Protein AF-A0A166TUW9-F1 (afdb_monomer_lite)

Organism: NCBI:txid1759441

Foldseek 3Di:
DDDDDDDPDDDPPPDDPPPPVLPQLPFAWPVLPPDPPNDRFSPDPPATPVCVVVVHDTHGDDD

pLDDT: mean 72.71, std 14.07, range [43.97, 92.06]

Sequence (63 aa):
MLTAECHQSNPASSEPPSSRTPRRTVMACTFCRGRHIVLKCDGRKPVCTNCDKRDLACSYVPV

Secondary structure (DSSP, 8-state):
-------------------------SS--HHHHSSSS-PPP---SSS-HHHHTTT--------

InterPro domains:
  IPR001138 Zn(2)Cys(6) fungal-type DNA-binding domain [PF00172] (28-60)
  IPR001138 Zn(2)Cys(6) fungal-type DNA-binding domain [PS50048] (28-60)
  IPR001138 Zn(2)Cys(6) fungal-type DNA-binding domain [cd00067] (24-60)
  IPR036864 Zn(2)-C6 fungal-type DNA-binding domain superfamily [G3DSA:4.10.240.10] (22-62)
  IPR036864 Zn(2)-C6 fungal-type DNA-binding domain superfamily [SSF57701] (18-62)

Structure (mmCIF, N/CA/C/O backbone):
data_AF-A0A166TUW9-F1
#
_entry.id   AF-A0A166TUW9-F1
#
loop_
_atom_site.group_PDB
_atom_site.id
_atom_site.type_symbol
_atom_site.label_atom_id
_atom_site.label_alt_id
_atom_site.label_comp_id
_atom_site.label_asym_id
_atom_site.label_entity_id
_atom_site.label_seq_id
_atom_site.pdbx_PDB_ins_code
_atom_site.Cartn_x
_atom_site.Cartn_y
_atom_site.Cartn_z
_atom_site.occupancy
_atom_site.B_iso_or_equiv
_atom_site.auth_seq_id
_atom_site.auth_comp_id
_atom_site.auth_asym_id
_atom_site.auth_atom_id
_atom_site.pdbx_PDB_model_num
ATOM 1 N N . MET A 1 1 ? 38.528 33.064 10.660 1.00 43.97 1 MET A N 1
ATOM 2 C CA . MET A 1 1 ? 37.274 32.428 11.116 1.00 43.97 1 MET A CA 1
ATOM 3 C C . MET A 1 1 ? 37.003 31.278 10.155 1.00 43.97 1 MET A C 1
ATOM 5 O O . MET A 1 1 ? 36.958 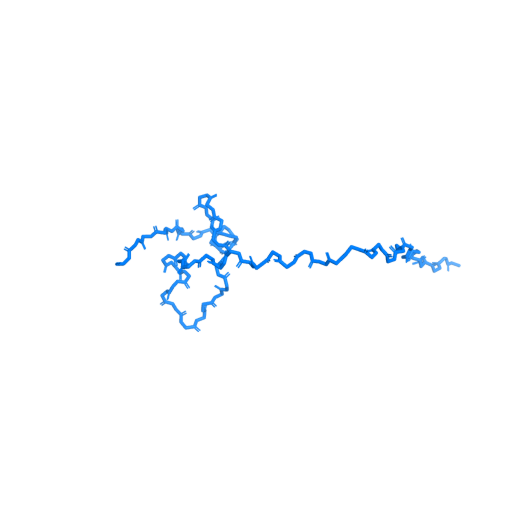31.529 8.961 1.00 43.97 1 MET A O 1
ATOM 9 N N . LEU A 1 2 ? 37.040 30.044 10.669 1.00 48.28 2 LEU A N 1
ATOM 10 C CA . LEU A 1 2 ? 37.166 28.774 9.935 1.00 48.28 2 LEU A CA 1
ATOM 11 C C . LEU A 1 2 ? 36.094 28.565 8.849 1.00 48.28 2 LEU A C 1
ATOM 13 O O . LEU A 1 2 ? 34.906 28.564 9.158 1.00 48.28 2 LEU A O 1
ATOM 17 N N . THR A 1 3 ? 36.519 28.255 7.623 1.00 58.38 3 THR A N 1
ATOM 18 C CA . THR A 1 3 ? 35.713 27.499 6.657 1.00 58.38 3 THR A CA 1
ATOM 19 C C . T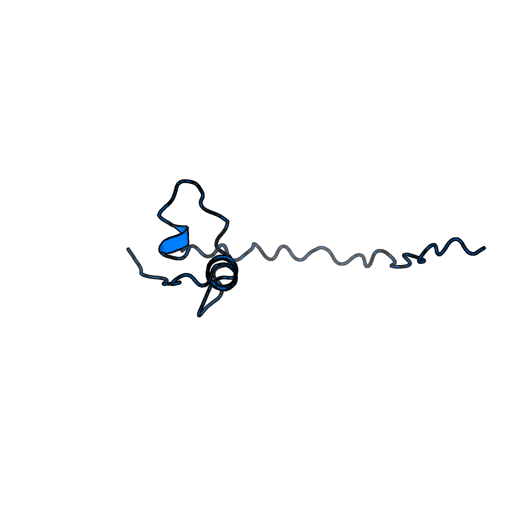HR A 1 3 ? 35.866 26.010 6.975 1.00 58.38 3 THR A C 1
ATOM 21 O O . THR A 1 3 ? 36.946 25.436 6.856 1.00 58.38 3 THR A O 1
ATOM 24 N N . ALA A 1 4 ? 34.797 25.382 7.461 1.00 60.16 4 ALA A N 1
ATOM 25 C CA . ALA A 1 4 ? 34.749 23.945 7.697 1.00 60.16 4 ALA A CA 1
ATOM 26 C C . ALA A 1 4 ? 34.408 23.226 6.382 1.00 60.16 4 ALA A C 1
ATOM 28 O O . ALA A 1 4 ? 33.237 23.039 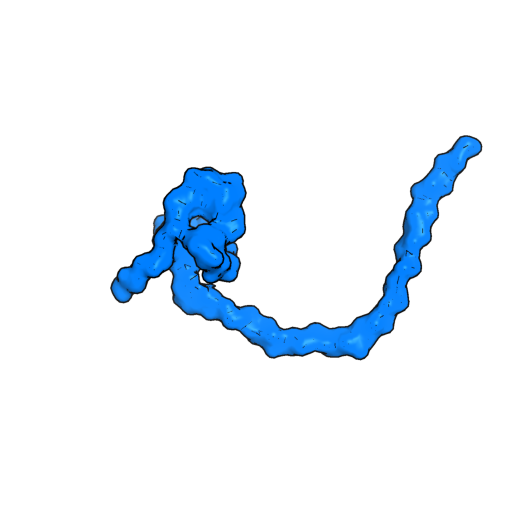6.062 1.00 60.16 4 ALA A O 1
ATOM 29 N N . GLU A 1 5 ? 35.423 22.829 5.615 1.00 60.97 5 GLU A N 1
ATOM 30 C CA . GLU A 1 5 ? 35.251 21.949 4.455 1.00 60.97 5 GLU A CA 1
ATOM 31 C C . GLU A 1 5 ? 35.527 20.504 4.887 1.00 60.97 5 GLU A C 1
ATOM 33 O O . GLU A 1 5 ? 36.661 20.084 5.144 1.00 60.97 5 GLU A O 1
ATOM 38 N N . CYS A 1 6 ? 34.441 19.750 5.066 1.00 58.47 6 CYS A N 1
ATOM 39 C CA . CYS A 1 6 ? 34.494 18.340 5.417 1.00 58.47 6 CYS A CA 1
ATOM 40 C C . CYS A 1 6 ? 35.129 17.564 4.254 1.00 58.47 6 CYS A C 1
ATOM 42 O O . CYS A 1 6 ? 34.607 17.542 3.141 1.00 58.47 6 CYS A O 1
ATOM 44 N N . HIS A 1 7 ? 36.279 16.950 4.522 1.00 56.06 7 HIS A N 1
ATOM 45 C CA . HIS A 1 7 ? 37.020 16.128 3.578 1.00 56.06 7 HIS A CA 1
ATOM 46 C C . HIS A 1 7 ? 36.203 14.880 3.218 1.00 56.06 7 HIS A C 1
ATOM 48 O O . HIS A 1 7 ? 36.107 13.940 4.008 1.00 56.06 7 HIS A O 1
ATOM 54 N N . GLN A 1 8 ? 35.644 14.841 2.007 1.00 59.38 8 GLN A N 1
ATOM 55 C CA . GLN A 1 8 ? 35.025 13.639 1.449 1.00 59.38 8 GLN A CA 1
ATOM 56 C C . GLN A 1 8 ? 36.106 12.735 0.839 1.00 59.38 8 GLN A C 1
ATOM 58 O O . GLN A 1 8 ? 36.218 12.588 -0.376 1.00 59.38 8 GLN A O 1
ATOM 63 N N . SER A 1 9 ? 36.911 12.105 1.689 1.00 58.19 9 SER A N 1
ATOM 64 C CA . SER A 1 9 ? 37.724 10.962 1.280 1.00 58.19 9 SER A CA 1
ATOM 65 C C . SER A 1 9 ? 36.835 9.720 1.283 1.00 58.19 9 SER A C 1
ATOM 67 O O . SER A 1 9 ? 36.518 9.199 2.349 1.00 58.19 9 SER A O 1
ATOM 69 N N . ASN A 1 10 ? 36.438 9.213 0.115 1.00 66.56 10 ASN A N 1
ATOM 70 C CA . ASN A 1 10 ? 36.149 7.785 0.007 1.00 66.56 10 ASN A CA 1
ATOM 71 C C . ASN A 1 10 ? 36.598 7.254 -1.364 1.00 66.56 10 ASN A C 1
ATOM 73 O O . ASN A 1 10 ? 35.985 7.606 -2.376 1.00 66.56 10 ASN A O 1
ATOM 77 N N . PRO A 1 11 ? 37.691 6.469 -1.427 1.00 55.62 11 PRO A N 1
ATOM 78 C CA . PRO A 1 11 ? 38.179 5.905 -2.673 1.00 55.62 11 PRO A CA 1
ATOM 79 C C . PRO A 1 11 ? 37.134 4.958 -3.256 1.00 55.62 11 PRO A C 1
ATOM 81 O O . PRO A 1 11 ? 36.532 4.147 -2.551 1.00 55.62 11 PRO A O 1
ATOM 84 N N . ALA A 1 12 ? 36.947 5.084 -4.567 1.00 57.12 12 ALA A N 1
ATOM 85 C CA . ALA A 1 12 ? 36.167 4.188 -5.396 1.00 57.12 12 ALA A CA 1
ATOM 86 C C . ALA A 1 12 ? 36.588 2.732 -5.137 1.00 57.12 12 ALA A C 1
ATOM 88 O O . ALA A 1 12 ? 37.562 2.237 -5.699 1.00 57.12 12 ALA A O 1
ATOM 89 N N . SER A 1 13 ? 35.856 2.049 -4.256 1.00 53.41 13 SER A N 1
ATOM 90 C CA . SER A 1 13 ? 35.884 0.597 -4.179 1.00 53.41 13 SER A CA 1
ATOM 91 C C . SER A 1 13 ? 35.123 0.085 -5.391 1.00 53.41 13 SER A C 1
ATOM 93 O O . SER A 1 13 ? 33.896 0.145 -5.454 1.00 53.41 13 SER A O 1
ATOM 95 N N . SER A 1 14 ? 35.896 -0.348 -6.379 1.00 60.88 14 SER A N 1
ATOM 96 C CA . SER A 1 14 ? 35.485 -1.042 -7.592 1.00 60.88 14 SER A CA 1
ATOM 97 C C . SER A 1 14 ? 34.899 -2.420 -7.261 1.00 60.88 14 SER A C 1
ATOM 99 O O . SER A 1 14 ? 35.489 -3.444 -7.586 1.00 60.88 14 SER A O 1
ATOM 101 N N . GLU A 1 15 ? 33.748 -2.469 -6.599 1.00 63.00 15 GLU A N 1
ATOM 102 C CA . GLU A 1 15 ? 32.881 -3.647 -6.631 1.00 63.00 15 GLU A CA 1
ATOM 103 C C . GLU A 1 15 ? 31.809 -3.374 -7.690 1.00 63.00 15 GLU A C 1
ATOM 105 O O . GLU A 1 15 ? 31.101 -2.364 -7.584 1.00 63.00 15 GLU A O 1
ATOM 110 N N . PRO A 1 16 ? 31.677 -4.213 -8.738 1.00 64.69 16 PRO A N 1
ATOM 111 C CA . PRO A 1 16 ? 30.546 -4.081 -9.639 1.00 64.69 16 PRO A CA 1
ATOM 112 C C . PRO A 1 16 ? 29.291 -4.162 -8.765 1.00 64.69 16 PRO A C 1
ATOM 114 O O . PRO A 1 16 ? 29.200 -5.092 -7.957 1.00 64.69 16 PRO A O 1
ATOM 117 N N . PRO A 1 17 ? 28.324 -3.225 -8.868 1.00 62.56 17 PRO A N 1
ATOM 118 C CA . PRO A 1 17 ? 27.058 -3.401 -8.187 1.00 62.56 17 PRO A CA 1
ATOM 119 C C . PRO A 1 17 ? 26.503 -4.704 -8.733 1.00 62.56 17 PRO A C 1
ATOM 121 O O . PRO A 1 17 ? 26.063 -4.756 -9.884 1.00 62.56 17 PRO A O 1
ATOM 124 N N . SER A 1 18 ? 26.620 -5.778 -7.937 1.00 63.41 18 SER A N 1
ATOM 125 C CA . SER A 1 18 ? 26.059 -7.074 -8.275 1.00 63.41 18 SER A CA 1
ATOM 126 C C . SER A 1 18 ? 24.660 -6.746 -8.749 1.00 63.41 18 SER A C 1
ATOM 128 O O . SER A 1 18 ? 23.931 -6.058 -8.022 1.00 63.41 18 SER A O 1
ATOM 130 N N . SER A 1 19 ? 24.351 -7.100 -9.996 1.00 61.47 19 SER A N 1
ATOM 131 C CA . SER A 1 19 ? 23.031 -6.929 -10.581 1.00 61.47 19 SER A CA 1
ATOM 132 C C . SER A 1 19 ? 22.100 -7.838 -9.790 1.00 61.47 19 SER A C 1
ATOM 134 O O . SER A 1 19 ? 21.691 -8.911 -10.223 1.00 61.47 19 SER A O 1
ATOM 136 N N . ARG A 1 20 ? 21.804 -7.438 -8.550 1.00 58.56 20 ARG A N 1
ATOM 137 C CA . ARG A 1 20 ? 20.667 -7.890 -7.791 1.00 58.56 20 ARG A CA 1
ATOM 138 C C . ARG A 1 20 ? 19.558 -7.251 -8.568 1.00 58.56 20 ARG A C 1
ATOM 140 O O . ARG A 1 20 ? 19.161 -6.128 -8.263 1.00 58.56 20 ARG A O 1
ATOM 147 N N . THR A 1 21 ? 19.134 -7.938 -9.628 1.00 59.31 21 THR A N 1
ATOM 148 C CA . THR A 1 21 ? 17.838 -7.717 -10.237 1.00 59.31 21 THR A CA 1
ATOM 149 C C . THR A 1 21 ? 16.931 -7.505 -9.040 1.00 59.31 21 THR A C 1
ATOM 151 O O . THR A 1 21 ? 16.826 -8.429 -8.220 1.00 59.31 21 THR A O 1
ATOM 154 N N . PRO A 1 22 ? 16.423 -6.275 -8.814 1.00 56.03 22 PRO A 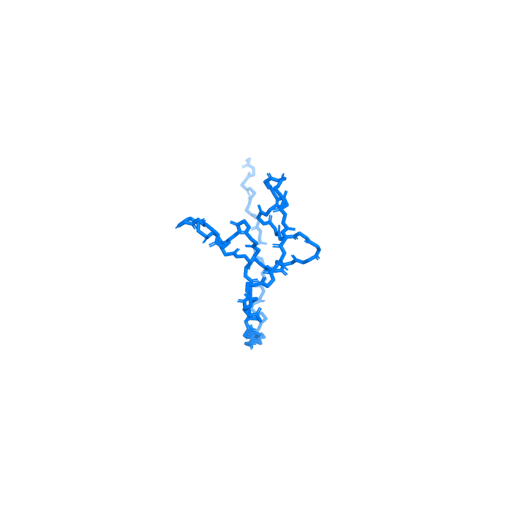N 1
ATOM 155 C CA . PRO A 1 22 ? 15.570 -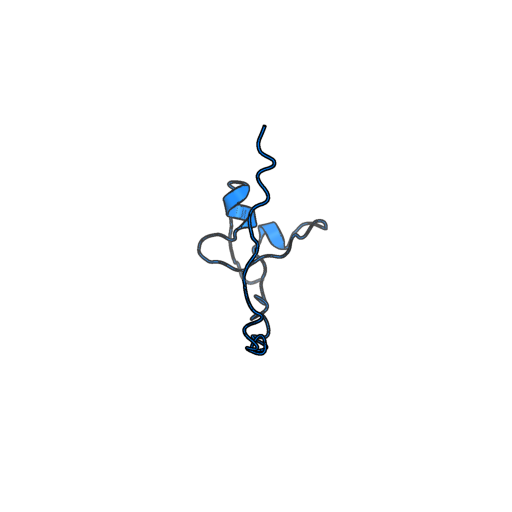6.038 -7.673 1.00 56.03 22 PRO A CA 1
ATOM 156 C C . PRO A 1 22 ? 14.517 -7.109 -7.828 1.00 56.03 22 PRO A C 1
ATOM 158 O O . PRO A 1 22 ? 13.949 -7.211 -8.921 1.00 56.03 22 PRO A O 1
ATOM 161 N N . ARG A 1 23 ? 14.369 -7.991 -6.831 1.00 60.69 23 ARG A N 1
ATOM 162 C CA . ARG A 1 23 ? 13.288 -8.971 -6.824 1.00 60.69 23 ARG A CA 1
ATOM 163 C C . ARG A 1 23 ? 12.045 -8.109 -6.819 1.00 60.69 23 ARG A C 1
ATOM 165 O O . ARG A 1 23 ? 11.601 -7.697 -5.753 1.00 60.69 23 ARG A O 1
ATOM 172 N N . ARG A 1 24 ? 11.604 -7.695 -8.013 1.00 58.19 24 ARG A N 1
ATOM 173 C CA . ARG A 1 24 ? 10.480 -6.801 -8.213 1.00 58.19 24 ARG A CA 1
ATOM 174 C C . ARG A 1 24 ? 9.392 -7.549 -7.504 1.00 58.19 24 ARG A C 1
ATOM 176 O O . ARG A 1 24 ? 9.076 -8.677 -7.875 1.00 58.19 24 ARG A O 1
ATOM 183 N N . THR A 1 25 ? 8.937 -6.981 -6.405 1.00 59.81 25 THR A N 1
ATOM 184 C CA . THR A 1 25 ? 7.834 -7.528 -5.654 1.00 59.81 25 THR A CA 1
ATOM 185 C C . THR A 1 25 ? 6.673 -7.515 -6.628 1.00 59.81 25 THR A C 1
ATOM 187 O O . THR A 1 25 ? 6.119 -6.473 -6.962 1.00 59.81 25 THR A O 1
ATOM 190 N N . VAL A 1 26 ? 6.402 -8.698 -7.191 1.00 64.44 26 VAL A N 1
ATOM 191 C CA . VAL A 1 26 ? 5.437 -8.913 -8.281 1.00 64.44 26 VAL A CA 1
ATOM 192 C C . VAL A 1 26 ? 4.040 -8.452 -7.842 1.00 64.44 26 VAL A C 1
ATOM 194 O O . VAL A 1 26 ? 3.172 -8.165 -8.659 1.00 64.44 26 VAL A O 1
ATOM 197 N N . MET A 1 27 ? 3.848 -8.299 -6.528 1.00 74.88 27 MET A N 1
ATOM 198 C CA . MET A 1 27 ? 2.691 -7.681 -5.911 1.00 74.88 27 MET A CA 1
ATOM 199 C C . MET A 1 27 ? 3.086 -6.474 -5.058 1.00 74.88 27 MET A C 1
ATOM 201 O O . MET A 1 27 ? 3.773 -6.599 -4.043 1.00 74.88 27 MET A O 1
ATOM 205 N N . ALA A 1 28 ? 2.580 -5.308 -5.452 1.00 84.44 28 ALA A N 1
ATOM 206 C CA . ALA A 1 28 ? 2.460 -4.154 -4.576 1.00 84.44 28 ALA A CA 1
ATOM 207 C C . ALA A 1 28 ? 1.322 -4.372 -3.557 1.00 84.44 28 ALA A C 1
ATOM 209 O O . ALA A 1 28 ? 0.409 -5.161 -3.798 1.00 84.44 28 ALA A O 1
ATOM 210 N N . CYS A 1 29 ? 1.374 -3.678 -2.420 1.00 88.88 29 CYS A N 1
ATOM 211 C CA . CYS A 1 29 ? 0.333 -3.733 -1.392 1.00 88.88 29 CYS A CA 1
ATOM 212 C C . CYS A 1 29 ? -1.036 -3.235 -1.917 1.00 88.88 29 CYS A C 1
ATOM 214 O O . CYS A 1 29 ? -1.066 -2.459 -2.870 1.00 88.88 29 CYS A O 1
ATOM 216 N N . THR A 1 30 ? -2.166 -3.603 -1.301 1.00 86.12 30 THR A N 1
ATOM 217 C CA . THR A 1 30 ? -3.524 -3.190 -1.729 1.00 86.12 30 THR A CA 1
ATOM 218 C C . THR A 1 30 ? -3.654 -1.673 -1.869 1.00 86.12 30 THR A C 1
ATOM 220 O O . THR A 1 30 ? -4.129 -1.181 -2.890 1.00 86.12 30 THR A O 1
ATOM 223 N N . PHE A 1 31 ? -3.142 -0.919 -0.891 1.00 86.31 31 PHE A N 1
ATOM 224 C CA . PHE A 1 31 ? -3.095 0.544 -0.945 1.00 86.31 31 PHE A CA 1
ATOM 225 C C . PHE A 1 31 ? -2.237 1.056 -2.113 1.00 86.31 31 PHE A C 1
ATOM 227 O O . PHE A 1 31 ? -2.618 1.973 -2.836 1.00 86.31 31 PHE A O 1
ATOM 234 N N . CYS A 1 32 ? -1.090 0.416 -2.323 1.00 86.75 32 CYS A N 1
ATOM 235 C CA . CYS A 1 32 ? -0.120 0.744 -3.353 1.00 86.75 32 CYS A CA 1
ATOM 236 C C . CYS A 1 32 ? -0.606 0.367 -4.764 1.00 86.75 32 CYS A C 1
ATOM 238 O O . CYS A 1 32 ? -0.045 0.857 -5.731 1.00 86.75 32 CYS A O 1
ATOM 240 N N . ARG A 1 33 ? -1.596 -0.524 -4.900 1.00 85.25 33 ARG A N 1
ATOM 241 C CA . ARG A 1 33 ? -2.131 -1.004 -6.186 1.00 85.25 33 ARG A CA 1
ATOM 242 C C . ARG A 1 33 ? -3.266 -0.139 -6.739 1.00 85.25 33 ARG A C 1
ATOM 244 O O . ARG A 1 33 ? -3.425 -0.069 -7.950 1.00 85.25 33 ARG A O 1
ATOM 251 N N . GLY A 1 34 ? -4.063 0.489 -5.874 1.00 72.88 34 GLY A N 1
ATOM 252 C CA . GLY A 1 34 ? -5.385 1.018 -6.240 1.00 72.88 34 GLY A CA 1
ATOM 253 C C . GLY A 1 34 ? -5.470 2.488 -6.665 1.00 72.88 34 GLY A C 1
ATOM 254 O O . GLY A 1 34 ? -6.579 3.007 -6.747 1.00 72.88 34 GLY A O 1
ATOM 255 N N . ARG A 1 35 ? -4.364 3.213 -6.878 1.00 66.94 35 ARG A N 1
ATOM 256 C CA . ARG A 1 35 ? -4.421 4.655 -7.208 1.00 66.94 35 ARG A CA 1
ATOM 257 C C . ARG A 1 35 ? -3.424 5.028 -8.292 1.00 66.94 35 ARG A C 1
ATOM 259 O O . ARG A 1 35 ? -2.284 4.615 -8.216 1.00 66.94 35 ARG A O 1
ATOM 266 N N . HIS A 1 36 ? -3.798 5.900 -9.229 1.00 59.28 36 HIS A N 1
ATOM 267 C CA . HIS A 1 36 ? -2.931 6.387 -10.323 1.00 59.28 36 HIS A CA 1
ATOM 268 C C . HIS A 1 36 ? -1.656 7.136 -9.861 1.00 59.28 36 HIS A C 1
ATOM 270 O O . HIS A 1 36 ? -0.811 7.491 -10.674 1.00 59.28 36 HIS A O 1
ATOM 276 N N . ILE A 1 37 ? -1.485 7.323 -8.549 1.00 55.06 37 ILE A N 1
ATOM 277 C CA . ILE A 1 37 ? -0.286 7.824 -7.869 1.00 55.06 37 ILE A CA 1
ATOM 278 C C . ILE A 1 37 ? 0.376 6.624 -7.155 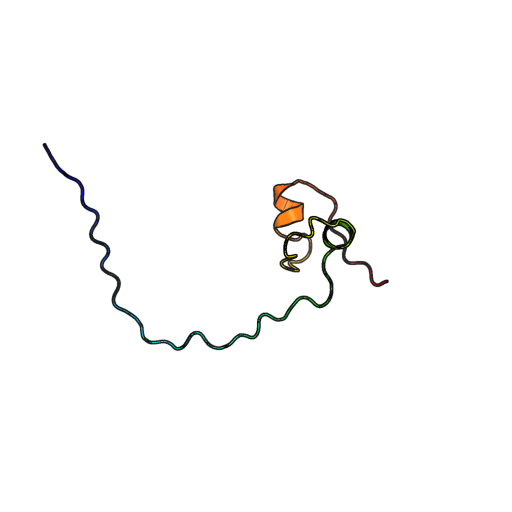1.00 55.06 37 ILE A C 1
ATOM 280 O O . ILE A 1 37 ? 0.577 6.627 -5.940 1.00 55.06 37 ILE A O 1
ATOM 284 N N . VAL A 1 38 ? 0.621 5.525 -7.886 1.00 67.69 38 VAL A N 1
ATOM 285 C CA . VAL A 1 38 ? 1.298 4.331 -7.348 1.00 67.69 38 VAL A CA 1
ATOM 286 C C . VAL A 1 38 ? 2.761 4.686 -7.120 1.00 67.69 38 VAL A C 1
ATOM 288 O O . VAL A 1 38 ? 3.597 4.642 -8.023 1.00 67.69 38 VAL A O 1
ATOM 291 N N . LEU A 1 39 ? 3.080 5.039 -5.881 1.00 71.75 39 LEU A N 1
ATOM 292 C CA . LEU A 1 39 ? 4.454 5.065 -5.413 1.00 71.75 39 LEU A CA 1
ATOM 293 C C . LEU A 1 39 ? 4.994 3.628 -5.411 1.00 71.75 39 LEU A C 1
ATOM 295 O O . LEU A 1 39 ? 4.270 2.683 -5.087 1.00 71.75 39 LEU A O 1
ATOM 299 N N . LYS A 1 40 ? 6.262 3.454 -5.804 1.00 76.25 40 LYS A N 1
ATOM 300 C CA . LYS A 1 40 ? 6.904 2.136 -5.881 1.00 76.25 40 LYS A CA 1
ATOM 301 C C . LYS A 1 40 ? 6.724 1.412 -4.541 1.00 76.25 40 LYS A C 1
ATOM 303 O O . LYS A 1 40 ? 7.176 1.894 -3.510 1.00 76.25 40 LYS A O 1
ATOM 308 N N . CYS A 1 41 ? 6.044 0.269 -4.544 1.00 86.19 41 CYS A N 1
ATOM 309 C CA . CYS A 1 41 ? 5.919 -0.538 -3.339 1.00 86.19 41 CYS A CA 1
ATOM 310 C C . CYS A 1 41 ? 7.215 -1.323 -3.125 1.00 86.19 41 CYS A C 1
ATOM 312 O O . CYS A 1 41 ? 7.562 -2.174 -3.942 1.00 86.19 41 CYS A O 1
ATOM 314 N N . ASP A 1 42 ? 7.902 -1.076 -2.010 1.00 86.19 42 ASP A N 1
ATOM 315 C CA . ASP A 1 42 ? 9.145 -1.774 -1.652 1.00 86.19 42 ASP A CA 1
ATOM 316 C C . ASP A 1 42 ? 8.925 -3.243 -1.264 1.00 86.19 42 ASP A C 1
ATOM 318 O O . ASP A 1 42 ? 9.880 -3.997 -1.100 1.00 86.19 42 ASP A O 1
ATOM 322 N N . GLY A 1 43 ? 7.668 -3.664 -1.076 1.00 84.44 43 GLY A N 1
ATOM 323 C CA . GLY A 1 43 ? 7.324 -5.056 -0.788 1.00 84.44 43 GLY A CA 1
ATOM 324 C C . GLY A 1 43 ? 7.785 -5.579 0.574 1.00 84.44 43 GLY A C 1
ATOM 325 O O . GLY A 1 43 ? 7.702 -6.784 0.818 1.00 84.44 43 GLY A O 1
ATOM 326 N N . ARG A 1 44 ? 8.273 -4.702 1.463 1.00 86.25 44 ARG A N 1
ATOM 327 C CA . ARG A 1 44 ? 8.623 -5.072 2.840 1.00 86.25 44 ARG A CA 1
ATOM 328 C C . ARG A 1 44 ? 7.376 -5.586 3.568 1.00 86.25 44 ARG A C 1
ATOM 330 O O . ARG A 1 44 ? 6.280 -5.046 3.397 1.00 86.25 44 ARG A O 1
ATOM 337 N N . LYS A 1 45 ? 7.561 -6.652 4.347 1.00 83.31 45 LYS A N 1
ATOM 338 C CA . LYS A 1 45 ? 6.554 -7.271 5.219 1.00 83.31 45 LYS A CA 1
ATOM 339 C C . LYS A 1 45 ? 7.020 -7.126 6.672 1.00 83.31 45 LYS A C 1
ATOM 341 O O . LYS A 1 45 ? 8.223 -7.255 6.898 1.00 83.31 45 LYS A O 1
ATOM 346 N N . PRO A 1 46 ? 6.118 -6.850 7.633 1.00 87.06 46 PRO A N 1
ATOM 347 C CA . PRO A 1 46 ? 4.653 -6.842 7.506 1.00 87.06 46 PRO A CA 1
ATOM 348 C C . PRO A 1 46 ? 4.072 -5.598 6.805 1.00 87.06 46 PRO A C 1
ATOM 350 O O . PRO A 1 46 ? 3.046 -5.710 6.139 1.00 87.06 46 PRO A O 1
ATOM 353 N N . VAL A 1 47 ? 4.759 -4.451 6.863 1.00 89.88 47 VAL A N 1
ATOM 354 C CA . VAL A 1 47 ? 4.308 -3.167 6.295 1.00 89.88 47 VAL A CA 1
ATOM 355 C C . VAL A 1 47 ? 5.361 -2.619 5.322 1.00 89.88 47 VAL A C 1
ATOM 357 O O . VAL A 1 47 ? 6.561 -2.678 5.595 1.00 89.88 47 VAL A O 1
ATOM 360 N N . CYS A 1 48 ? 4.939 -2.101 4.161 1.00 91.12 48 CYS A N 1
ATOM 361 C CA . CYS A 1 48 ? 5.861 -1.438 3.232 1.00 91.12 48 CYS A CA 1
ATOM 362 C C . CYS A 1 48 ? 6.259 -0.044 3.736 1.00 91.12 48 CYS A C 1
ATOM 364 O O . CYS A 1 48 ? 5.464 0.624 4.389 1.00 91.12 48 CYS A O 1
ATOM 366 N N . THR A 1 49 ? 7.438 0.448 3.349 1.00 89.62 49 THR A N 1
ATOM 367 C CA . THR A 1 49 ? 7.966 1.750 3.799 1.00 89.62 49 THR A CA 1
ATOM 368 C C . THR A 1 49 ? 7.004 2.917 3.554 1.00 89.62 49 THR A C 1
ATOM 370 O O . THR A 1 49 ? 6.946 3.847 4.350 1.00 89.62 49 THR A O 1
ATOM 373 N N . ASN A 1 50 ? 6.218 2.880 2.478 1.00 87.12 50 ASN A N 1
ATOM 374 C CA . ASN A 1 50 ? 5.263 3.948 2.174 1.00 87.12 50 ASN A CA 1
ATOM 375 C C . ASN A 1 50 ? 3.985 3.898 3.012 1.00 87.12 50 ASN A C 1
ATOM 377 O O . ASN A 1 50 ? 3.400 4.945 3.269 1.00 87.12 50 ASN A O 1
ATOM 381 N N . CYS A 1 51 ? 3.536 2.706 3.405 1.00 90.38 51 CYS A N 1
ATOM 382 C CA . CYS A 1 51 ? 2.401 2.576 4.316 1.00 90.38 51 CYS A CA 1
ATOM 383 C C . CYS A 1 51 ? 2.819 2.877 5.754 1.00 90.38 51 CYS A C 1
ATOM 385 O O . CYS A 1 51 ? 2.055 3.514 6.460 1.00 90.38 51 CYS A O 1
ATOM 387 N N . ASP A 1 52 ? 4.037 2.487 6.136 1.00 92.06 52 ASP A N 1
ATOM 388 C CA . ASP A 1 52 ? 4.644 2.766 7.440 1.00 92.06 52 ASP A CA 1
ATOM 389 C C . ASP A 1 52 ? 4.753 4.278 7.691 1.00 92.06 52 ASP A C 1
ATOM 391 O O . ASP A 1 52 ? 4.143 4.801 8.610 1.00 92.06 52 ASP A O 1
ATOM 395 N N . LYS A 1 53 ? 5.374 5.022 6.767 1.00 90.94 53 LYS A N 1
ATOM 396 C CA . LYS A 1 53 ? 5.498 6.492 6.850 1.00 90.94 53 LYS A CA 1
ATOM 397 C C . LYS A 1 53 ? 4.177 7.262 6.858 1.00 90.94 53 LYS A C 1
ATOM 399 O O . LYS A 1 53 ? 4.174 8.461 7.120 1.00 90.94 53 LYS A O 1
ATOM 404 N N . ARG A 1 54 ? 3.095 6.630 6.409 1.00 88.56 54 ARG A N 1
ATOM 405 C CA . ARG A 1 54 ? 1.775 7.255 6.286 1.00 88.56 54 ARG A CA 1
ATOM 406 C C . ARG A 1 54 ? 0.792 6.720 7.322 1.00 88.56 54 ARG A C 1
ATOM 408 O O . ARG A 1 54 ? -0.363 7.132 7.270 1.00 88.56 54 ARG A O 1
ATOM 415 N N . ASP A 1 55 ? 1.226 5.791 8.176 1.00 89.31 55 ASP A N 1
ATOM 416 C CA . ASP A 1 55 ? 0.383 5.063 9.126 1.00 89.31 55 ASP A CA 1
ATOM 417 C C . ASP A 1 55 ? -0.898 4.510 8.472 1.00 89.31 55 ASP A C 1
ATOM 419 O O . ASP A 1 55 ? -2.013 4.633 8.978 1.00 89.31 55 ASP A O 1
ATOM 423 N N . LEU A 1 56 ? -0.744 3.914 7.283 1.00 87.56 56 LEU A N 1
ATOM 424 C CA . LEU A 1 56 ? -1.843 3.330 6.513 1.00 87.56 56 LEU A CA 1
ATOM 425 C C . LEU A 1 56 ? -1.838 1.805 6.583 1.00 87.56 56 LEU A C 1
ATOM 427 O O . LEU A 1 56 ? -0.793 1.157 6.641 1.00 87.56 56 LEU A O 1
ATOM 431 N N . ALA A 1 57 ? -3.031 1.221 6.461 1.00 88.44 57 ALA A N 1
ATOM 432 C CA . ALA A 1 57 ? -3.200 -0.224 6.402 1.00 88.44 57 ALA A CA 1
ATOM 433 C C . ALA A 1 57 ? -2.484 -0.821 5.174 1.00 88.44 57 ALA A C 1
ATOM 435 O O . ALA A 1 57 ? -2.864 -0.592 4.021 1.00 88.44 57 ALA A O 1
ATOM 436 N N . CYS A 1 58 ? -1.452 -1.628 5.431 1.00 90.69 58 CYS A N 1
ATOM 437 C CA . CYS A 1 58 ? -0.709 -2.361 4.413 1.00 90.69 58 CYS A CA 1
ATOM 438 C C . CYS A 1 58 ? -1.139 -3.826 4.412 1.00 90.69 58 CYS A C 1
ATOM 440 O O . CYS A 1 58 ? -0.844 -4.564 5.346 1.00 90.69 58 CYS A O 1
ATOM 442 N N . SER A 1 59 ? -1.795 -4.261 3.340 1.00 90.00 59 SER A N 1
ATOM 443 C CA . SER A 1 59 ? -2.132 -5.668 3.127 1.00 90.00 59 SER A CA 1
ATOM 444 C C . SER A 1 59 ? -1.632 -6.122 1.763 1.00 90.00 59 SER A C 1
ATOM 446 O O . SER A 1 59 ? -1.615 -5.345 0.808 1.00 90.00 59 SER A O 1
ATOM 448 N N . TYR A 1 60 ? -1.189 -7.371 1.677 1.00 87.31 60 TYR A N 1
ATOM 449 C CA . TYR A 1 60 ? -0.790 -8.018 0.431 1.00 87.31 60 TYR A CA 1
ATOM 450 C C . TYR A 1 60 ? -1.770 -9.155 0.161 1.00 87.31 60 TYR A C 1
ATOM 452 O O . TYR A 1 60 ? -1.472 -10.312 0.447 1.00 87.31 60 TYR A O 1
ATOM 460 N N . VAL A 1 61 ? -2.954 -8.815 -0.348 1.00 83.31 61 VAL A N 1
ATOM 461 C CA . VAL A 1 61 ? -3.950 -9.805 -0.774 1.00 83.31 61 VAL A CA 1
ATOM 462 C C . VAL A 1 61 ? -3.712 -10.196 -2.238 1.00 83.31 61 VAL A C 1
ATOM 464 O O . VAL A 1 61 ? -3.513 -9.306 -3.080 1.00 83.31 61 VAL A O 1
ATOM 467 N N . PRO A 1 62 ? -3.704 -11.505 -2.555 1.00 75.00 62 PRO A N 1
ATOM 468 C CA . PRO A 1 62 ? -3.809 -11.955 -3.932 1.00 75.00 62 PRO A CA 1
ATOM 469 C C . PRO A 1 62 ? -5.167 -11.528 -4.498 1.00 75.00 62 PRO A C 1
ATOM 471 O O . PRO A 1 62 ? -6.155 -11.477 -3.767 1.00 75.00 62 PRO A O 1
ATOM 474 N N . VAL A 1 63 ? -5.172 -11.161 -5.779 1.00 63.62 63 VAL A N 1
ATOM 475 C CA . VAL A 1 63 ? -6.396 -10.890 -6.546 1.00 63.62 63 VAL A CA 1
ATOM 476 C C . VAL A 1 63 ? -6.809 -12.145 -7.288 1.00 63.62 63 VAL A C 1
ATOM 478 O O . VAL A 1 63 ? -5.881 -12.905 -7.652 1.00 63.62 63 VAL A O 1
#

Radius of gyration: 19.11 Å; chains: 1; bounding box: 45×44×22 Å